Protein AF-A0A928AAD7-F1 (afdb_monomer_lite)

Sequence (181 aa):
MPYNTLSKFFSSLPVILISLYFIPFLGVILLLFRLFTRKNVNIKTCVFLIILGISVLIIKYGINLLSKNITNSVLLKVSNFFNNTPSIISFSKLCIIMGVILIIISIIIQKIFDKGVDSIKKYIQNEEDKSYKIKKENDLIMQEKREKAKNTRNIVCKHCGASNLVSEKVGKCKYCRQYLQ

Secondary structure (DSSP, 8-state):
----HHHHHHTSHHHHHHHHHH-HHHHHHHHHHHHHHSSS--HHHHHHHHHHHHHHHHHHHHHHHHHHH---HHHHHHHHHHHH-HHHHHHHHHHHHHHHHHHHHHHHHHHHHHHHHHHHHHHHHHHHHHHHHHHHHHHHHHHHHHHHHHH-EEEE-TTT--EEEESSSSEE-TTT-PEE-

pLDDT: mean 80.39, std 8.52, range [44.12, 95.0]

Radius of gyration: 40.35 Å; chains: 1; bounding box: 79×24×112 Å

Foldseek 3Di:
DPDPPVLVVLLDPVNLLVCCLPPVVSSLVSVVSNCVVDPDNPLVVLVVLLVVLVVLVCVLVVLVVVVVVDVDPVSVVVNVVSVVCVSSNVSSVSSNVSSVVSNVVSVVVVVVVVVVVVVVVVVVVVVVVVVVVVVVVVVVVVVVVVVQVVQWDFAQDPPPRDTDTDSDCWDADPPPRDIGD

Structure (mmCIF, N/CA/C/O backbone):
data_AF-A0A928AAD7-F1
#
_entry.id   AF-A0A928AAD7-F1
#
loop_
_atom_site.group_PDB
_atom_site.id
_atom_site.type_symbol
_atom_site.label_atom_id
_atom_site.label_alt_id
_atom_site.label_comp_id
_atom_site.label_asym_id
_atom_site.label_entity_id
_atom_site.label_seq_id
_atom_site.pdbx_PDB_ins_code
_atom_site.Cartn_x
_atom_site.Cartn_y
_atom_site.Cartn_z
_atom_site.occupancy
_atom_site.B_iso_or_equiv
_atom_site.auth_seq_id
_atom_site.auth_comp_id
_atom_site.auth_asym_id
_atom_site.auth_atom_id
_atom_site.pdbx_PDB_model_num
ATOM 1 N N . MET A 1 1 ? -11.336 -10.364 -2.352 1.00 47.47 1 MET A N 1
ATOM 2 C CA . MET A 1 1 ? -12.181 -10.544 -3.550 1.00 47.47 1 MET A CA 1
ATOM 3 C C . MET A 1 1 ? -11.720 -11.802 -4.264 1.00 47.47 1 MET A C 1
ATOM 5 O O . MET A 1 1 ? -10.505 -11.950 -4.398 1.00 47.47 1 MET A O 1
ATOM 9 N N . PRO A 1 2 ? -12.625 -12.719 -4.649 1.00 44.12 2 PRO A N 1
ATOM 10 C CA . PRO A 1 2 ? -12.251 -13.859 -5.476 1.00 44.12 2 PRO A CA 1
ATOM 11 C C . PRO A 1 2 ? -11.588 -13.319 -6.745 1.00 44.12 2 PRO A C 1
ATOM 13 O O . PRO A 1 2 ? -12.045 -12.354 -7.357 1.00 44.12 2 PRO A O 1
ATOM 16 N N . TYR A 1 3 ? -10.413 -13.854 -7.043 1.00 55.97 3 TYR A N 1
ATOM 17 C CA . TYR A 1 3 ? -9.515 -13.330 -8.059 1.00 55.97 3 TYR A CA 1
ATOM 18 C C . TYR A 1 3 ? -10.050 -13.747 -9.438 1.00 55.97 3 TYR A C 1
ATOM 20 O O . TYR A 1 3 ? -9.670 -14.794 -9.954 1.00 55.97 3 TYR A O 1
ATOM 28 N N . ASN A 1 4 ? -10.971 -12.971 -10.021 1.00 73.75 4 ASN A N 1
ATOM 29 C CA . ASN A 1 4 ? -11.442 -13.237 -11.382 1.00 73.75 4 ASN A CA 1
ATOM 30 C C . ASN A 1 4 ? -10.245 -13.219 -12.344 1.00 73.75 4 ASN A C 1
ATOM 32 O O . ASN A 1 4 ? -9.412 -12.311 -12.310 1.00 73.75 4 ASN A O 1
ATOM 36 N N . THR A 1 5 ? -10.159 -14.219 -13.219 1.00 76.25 5 THR A N 1
ATOM 37 C CA . THR A 1 5 ? -9.088 -14.375 -14.220 1.00 76.25 5 THR A CA 1
ATOM 38 C C . THR A 1 5 ? -8.870 -13.103 -15.043 1.00 76.25 5 THR A C 1
ATOM 40 O O . THR A 1 5 ? -7.729 -12.724 -15.304 1.00 76.25 5 THR A O 1
ATOM 43 N N . LEU A 1 6 ? -9.951 -12.382 -15.350 1.00 73.69 6 LEU A N 1
ATOM 44 C CA . LEU A 1 6 ? -9.917 -11.080 -16.017 1.00 73.69 6 LEU A CA 1
ATOM 45 C C . LEU A 1 6 ? -9.172 -10.006 -15.213 1.00 73.69 6 LEU A C 1
ATOM 47 O O . LEU A 1 6 ? -8.314 -9.323 -15.766 1.00 73.69 6 LEU A O 1
ATOM 51 N N . SER A 1 7 ? -9.420 -9.871 -13.905 1.00 72.19 7 SER A N 1
ATOM 52 C CA . SER A 1 7 ? -8.713 -8.859 -13.103 1.00 72.19 7 SER A CA 1
ATOM 53 C C . SER A 1 7 ? -7.224 -9.188 -12.975 1.00 72.19 7 SER A C 1
ATOM 55 O O . SER A 1 7 ? -6.385 -8.285 -12.974 1.00 72.19 7 SER A O 1
ATOM 57 N N . LYS A 1 8 ? -6.867 -10.480 -12.969 1.00 75.25 8 LYS A N 1
ATOM 58 C CA . LYS A 1 8 ? -5.473 -10.953 -13.030 1.00 75.25 8 LYS A CA 1
ATOM 59 C C . LYS A 1 8 ? -4.799 -10.603 -14.354 1.00 75.25 8 LYS A C 1
ATOM 61 O O . LYS A 1 8 ? -3.622 -10.252 -14.361 1.00 75.25 8 LYS A O 1
ATOM 66 N N . PHE A 1 9 ? -5.540 -10.689 -15.456 1.00 78.94 9 PHE A N 1
ATOM 67 C CA . PHE A 1 9 ? -5.039 -10.365 -16.786 1.00 78.94 9 PHE A CA 1
ATOM 68 C C . PHE A 1 9 ? -4.786 -8.860 -16.943 1.00 78.94 9 PHE A C 1
ATOM 70 O O . PHE A 1 9 ? -3.671 -8.461 -17.278 1.00 78.94 9 PHE A O 1
ATOM 77 N N . PHE A 1 10 ? -5.765 -8.018 -16.597 1.00 78.62 10 PHE A N 1
ATOM 78 C CA . PHE A 1 10 ? -5.628 -6.556 -16.661 1.00 78.62 10 PHE A CA 1
ATOM 79 C C . PHE A 1 10 ? -4.576 -6.006 -15.692 1.00 78.62 10 PHE A C 1
ATOM 81 O O . PHE A 1 10 ? -3.881 -5.046 -16.008 1.00 78.62 10 PHE A O 1
ATOM 88 N N . SER A 1 11 ? -4.403 -6.640 -14.529 1.00 74.12 11 SER A N 1
ATOM 89 C CA . SER A 1 11 ? -3.353 -6.272 -13.573 1.00 74.12 11 SER A CA 1
ATOM 90 C C . SER A 1 11 ? -1.983 -6.873 -13.903 1.00 74.12 11 SER A C 1
ATOM 92 O O . SER A 1 11 ? -1.023 -6.639 -13.163 1.00 74.12 11 SER A O 1
ATOM 94 N N . SER A 1 12 ? -1.843 -7.635 -14.992 1.00 82.12 12 SER A N 1
ATOM 95 C CA . SER A 1 12 ? -0.564 -8.217 -15.395 1.00 82.12 12 SER A CA 1
ATOM 96 C C . SER A 1 12 ? 0.397 -7.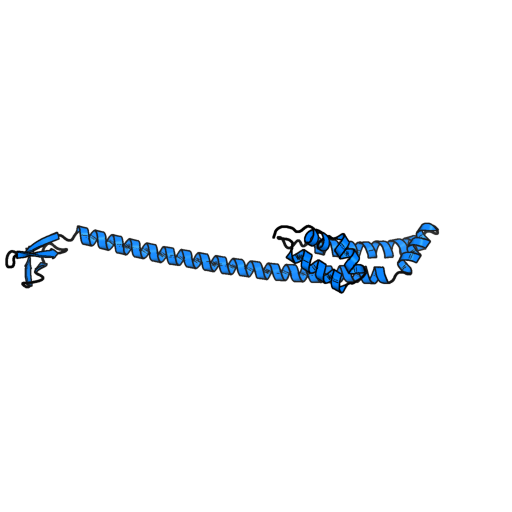146 -15.926 1.00 82.12 12 SER A C 1
ATOM 98 O O . SER A 1 12 ? 0.013 -6.149 -16.526 1.00 82.12 12 SER A O 1
ATOM 100 N N . LEU A 1 13 ? 1.692 -7.337 -15.660 1.00 78.81 13 LEU A N 1
ATOM 101 C CA . LEU A 1 13 ? 2.733 -6.370 -16.024 1.00 78.81 13 LEU A CA 1
ATOM 102 C C . LEU A 1 13 ? 2.878 -6.191 -17.548 1.00 78.81 13 LEU A C 1
ATOM 104 O O . LEU A 1 13 ? 2.982 -5.043 -17.974 1.00 78.81 13 LEU A O 1
ATOM 108 N N . PRO A 1 14 ? 2.842 -7.259 -18.374 1.00 81.88 14 PRO A N 1
ATOM 109 C CA . PRO A 1 14 ? 2.951 -7.094 -19.822 1.00 81.88 14 PRO A CA 1
ATOM 110 C C . PRO A 1 14 ? 1.781 -6.301 -20.410 1.00 81.88 14 PRO A C 1
ATOM 112 O O . PRO A 1 14 ? 2.012 -5.414 -21.224 1.00 81.88 14 PRO A O 1
ATOM 115 N N . VAL A 1 15 ? 0.547 -6.541 -19.952 1.00 82.62 15 VAL A N 1
ATOM 116 C CA . VAL A 1 15 ? -0.633 -5.798 -20.429 1.00 82.62 15 VAL A CA 1
ATOM 117 C C . VAL A 1 15 ? -0.524 -4.315 -20.078 1.00 82.62 15 VAL A C 1
ATOM 119 O O . VAL A 1 15 ? -0.785 -3.464 -20.923 1.00 82.62 15 VAL A O 1
ATOM 122 N N . ILE A 1 16 ? -0.061 -3.998 -18.865 1.00 82.44 16 ILE A N 1
ATOM 123 C CA . ILE A 1 16 ? 0.176 -2.612 -18.441 1.00 82.44 16 ILE A CA 1
ATOM 124 C C . ILE A 1 16 ? 1.242 -1.946 -19.314 1.00 82.44 16 ILE A C 1
ATOM 126 O O . ILE A 1 16 ? 1.036 -0.821 -19.750 1.00 82.44 16 ILE A O 1
ATOM 130 N N . LEU A 1 17 ? 2.361 -2.620 -19.591 1.00 82.12 17 LEU A N 1
ATOM 131 C CA . LEU A 1 17 ? 3.450 -2.066 -20.406 1.00 82.12 17 LEU A CA 1
ATOM 132 C C . LEU A 1 17 ? 3.016 -1.811 -21.852 1.00 82.12 17 LEU A C 1
ATOM 134 O O . LEU A 1 17 ? 3.279 -0.735 -22.384 1.00 82.12 17 LEU A O 1
ATOM 138 N N . ILE A 1 18 ? 2.315 -2.770 -22.461 1.00 84.19 18 ILE A N 1
ATOM 139 C CA . ILE A 1 18 ? 1.751 -2.632 -23.809 1.00 84.19 18 ILE A CA 1
ATOM 140 C C . ILE A 1 18 ? 0.756 -1.470 -23.828 1.00 84.19 18 ILE A C 1
ATOM 142 O O . ILE A 1 18 ? 0.856 -0.577 -24.667 1.00 84.19 18 ILE A O 1
ATOM 146 N N . SER A 1 19 ? -0.161 -1.427 -22.861 1.00 84.00 19 SER A N 1
ATOM 147 C CA . SER A 1 19 ? -1.127 -0.338 -22.756 1.00 84.00 19 SER A CA 1
ATOM 148 C C . SER A 1 19 ? -0.444 1.009 -22.555 1.00 84.00 19 SER A C 1
ATOM 150 O O . SER A 1 19 ? -0.875 1.976 -23.158 1.00 84.00 19 SER A O 1
ATOM 152 N N . LEU A 1 20 ? 0.607 1.097 -21.743 1.00 83.12 20 LEU A N 1
ATOM 153 C CA . LEU A 1 20 ? 1.318 2.346 -21.475 1.00 83.12 20 LEU A CA 1
ATOM 154 C C . LEU A 1 20 ? 2.087 2.849 -22.711 1.00 83.12 20 LEU A C 1
ATOM 156 O O . LEU A 1 20 ? 2.284 4.052 -22.853 1.00 83.12 20 LEU A O 1
ATOM 160 N N . TYR A 1 21 ? 2.488 1.942 -23.609 1.00 82.38 21 TYR A N 1
ATOM 161 C CA . TYR A 1 21 ? 3.123 2.280 -24.883 1.00 82.38 21 TYR A CA 1
ATOM 162 C C . TYR A 1 21 ? 2.119 2.813 -25.914 1.00 82.38 21 TYR A C 1
ATOM 164 O O . TYR A 1 21 ? 2.380 3.837 -26.540 1.00 82.38 21 TYR A O 1
ATOM 172 N N . PHE A 1 22 ? 0.967 2.151 -26.076 1.00 83.06 22 PHE A N 1
ATOM 173 C CA . PHE A 1 22 ? -0.033 2.528 -27.086 1.00 83.06 22 PHE A CA 1
ATOM 174 C C . PHE A 1 22 ? -1.020 3.605 -26.610 1.00 83.06 22 PHE A C 1
ATOM 176 O O . PHE A 1 22 ? -1.366 4.506 -27.369 1.00 83.06 22 PHE A O 1
ATOM 183 N N . ILE A 1 23 ? -1.495 3.512 -25.366 1.00 86.06 23 ILE A N 1
ATOM 184 C CA . ILE A 1 23 ? -2.523 4.381 -24.775 1.00 86.06 23 ILE A CA 1
ATOM 185 C C . ILE A 1 23 ? -2.081 4.754 -23.348 1.00 86.06 23 ILE A C 1
ATOM 187 O O . ILE A 1 23 ? -2.501 4.118 -22.372 1.00 86.06 23 ILE A O 1
ATOM 191 N N . PRO A 1 24 ? -1.240 5.792 -23.185 1.00 78.19 24 PRO A N 1
ATOM 192 C CA . PRO A 1 24 ? -0.596 6.099 -21.908 1.00 78.19 24 PRO A CA 1
ATOM 193 C C . PRO A 1 24 ? -1.606 6.312 -20.775 1.00 78.19 24 PRO A C 1
ATOM 195 O O . PRO A 1 24 ? -1.397 5.817 -19.671 1.00 78.19 24 PRO A O 1
ATOM 198 N N . PHE A 1 25 ? -2.744 6.956 -21.053 1.00 76.38 25 PHE A N 1
ATOM 199 C CA . PHE A 1 25 ? -3.810 7.163 -20.069 1.00 76.38 25 PHE A CA 1
ATOM 200 C C . PHE A 1 25 ? -4.386 5.845 -19.524 1.00 76.38 25 PHE A C 1
ATOM 202 O O . PHE A 1 25 ? -4.487 5.661 -18.311 1.00 76.38 25 PHE A O 1
ATOM 209 N N . LEU A 1 26 ? -4.688 4.890 -20.410 1.00 81.12 26 LEU A N 1
ATOM 210 C CA . LEU A 1 26 ? -5.182 3.567 -20.024 1.00 81.12 26 LEU A CA 1
ATOM 211 C C . LEU A 1 26 ? -4.120 2.792 -19.234 1.00 81.12 26 LEU A C 1
ATOM 213 O O . LEU A 1 26 ? -4.431 2.158 -18.225 1.00 81.12 26 LEU A O 1
ATOM 217 N N . GLY A 1 27 ? -2.853 2.909 -19.642 1.00 81.38 27 GLY A N 1
ATOM 218 C CA . GLY A 1 27 ? -1.729 2.302 -18.938 1.00 81.38 27 GLY A CA 1
ATOM 219 C C . GLY A 1 27 ? -1.615 2.798 -17.497 1.00 81.38 27 GLY A C 1
ATOM 220 O O . GLY A 1 27 ? -1.456 1.983 -16.589 1.00 81.38 27 GLY A O 1
ATOM 221 N N . VAL A 1 28 ? -1.766 4.108 -17.266 1.00 79.94 28 VAL A N 1
ATOM 222 C CA . VAL A 1 28 ? -1.761 4.712 -15.921 1.00 79.94 28 VAL A CA 1
ATOM 223 C C . VAL A 1 28 ? -2.930 4.208 -15.073 1.00 79.94 28 VAL A C 1
ATOM 225 O O . VAL A 1 28 ? -2.728 3.851 -13.910 1.00 79.94 28 VAL A O 1
ATOM 228 N N . ILE A 1 29 ? -4.130 4.109 -15.650 1.00 82.00 29 ILE A N 1
ATOM 229 C CA . ILE A 1 29 ? -5.311 3.581 -14.952 1.00 82.00 29 ILE A CA 1
ATOM 230 C C . ILE A 1 29 ? -5.088 2.128 -14.520 1.00 82.00 29 ILE A C 1
ATOM 232 O O . ILE A 1 29 ? -5.341 1.785 -13.366 1.00 82.00 29 ILE A O 1
ATOM 236 N N . LEU A 1 30 ? -4.561 1.276 -15.404 1.00 83.19 30 LEU A N 1
ATOM 237 C CA . LEU A 1 30 ? -4.261 -0.124 -15.079 1.00 83.19 30 LEU A CA 1
ATOM 238 C C . LEU A 1 30 ? -3.162 -0.253 -14.012 1.00 83.19 30 LEU A C 1
ATOM 240 O O . LEU A 1 30 ? -3.178 -1.175 -13.193 1.00 83.19 30 LEU A O 1
ATOM 244 N N . LEU A 1 31 ? -2.226 0.694 -13.985 1.00 80.56 31 LEU A N 1
ATOM 245 C CA . LEU A 1 31 ? -1.171 0.788 -12.980 1.00 80.56 31 LEU A CA 1
ATOM 246 C C . LEU A 1 31 ? -1.734 1.096 -11.588 1.00 80.56 31 LEU A C 1
ATOM 248 O O . LEU A 1 31 ? -1.398 0.411 -10.618 1.00 80.56 31 LEU A O 1
ATOM 252 N N . LEU A 1 32 ? -2.630 2.083 -11.501 1.00 78.19 32 LEU A N 1
ATOM 253 C CA . LEU A 1 32 ? -3.362 2.408 -10.275 1.00 78.19 32 LEU A CA 1
ATOM 254 C C . LEU A 1 32 ? -4.242 1.235 -9.844 1.00 78.19 32 LEU A C 1
ATOM 256 O O . LEU A 1 32 ? -4.200 0.822 -8.686 1.00 78.19 32 LEU A O 1
ATOM 260 N N . PHE A 1 33 ? -4.966 0.627 -10.784 1.00 80.56 33 PHE A N 1
ATOM 261 C CA . PHE A 1 33 ? -5.778 -0.558 -10.525 1.00 80.56 33 PHE A CA 1
ATOM 262 C C . PHE A 1 33 ? -4.940 -1.694 -9.920 1.00 80.56 33 PHE A C 1
ATOM 264 O O . PHE A 1 33 ? -5.324 -2.286 -8.910 1.00 80.56 33 PHE A O 1
ATOM 271 N N . ARG A 1 34 ? -3.744 -1.963 -10.459 1.00 79.44 34 ARG A N 1
ATOM 272 C CA . ARG A 1 34 ? -2.817 -2.964 -9.909 1.00 79.44 34 ARG A CA 1
ATOM 273 C C . ARG A 1 34 ? -2.345 -2.631 -8.491 1.00 79.44 34 ARG A C 1
ATOM 275 O O . ARG A 1 34 ? -2.178 -3.558 -7.697 1.00 79.44 34 ARG A O 1
ATOM 282 N N . LEU A 1 35 ? -2.121 -1.355 -8.176 1.00 73.75 35 LEU A N 1
ATOM 283 C CA . LEU A 1 35 ? -1.743 -0.907 -6.831 1.00 73.75 35 LEU A CA 1
ATOM 284 C C . LEU A 1 35 ? -2.866 -1.141 -5.815 1.00 73.75 35 LEU A C 1
ATOM 286 O O . LEU A 1 35 ? -2.589 -1.659 -4.739 1.00 73.75 35 LEU A O 1
ATOM 290 N N . PHE A 1 36 ? -4.118 -0.846 -6.174 1.00 72.88 36 PHE A N 1
ATOM 291 C CA . PHE A 1 36 ? -5.275 -1.042 -5.289 1.00 72.88 36 PHE A CA 1
ATOM 292 C C . PHE A 1 36 ? -5.705 -2.507 -5.145 1.00 72.88 36 PHE A C 1
ATOM 294 O O . PHE A 1 36 ? -6.174 -2.917 -4.087 1.00 72.88 36 PHE A O 1
ATOM 301 N N . THR A 1 37 ? -5.547 -3.320 -6.193 1.00 72.25 37 THR A N 1
ATOM 302 C CA . THR A 1 37 ? -6.019 -4.719 -6.180 1.00 72.25 37 THR A CA 1
ATOM 303 C C . THR A 1 37 ? -5.116 -5.632 -5.342 1.00 72.25 37 THR A C 1
ATOM 305 O O . THR A 1 37 ? -5.544 -6.685 -4.860 1.00 72.25 37 THR A O 1
ATOM 308 N N . ARG A 1 38 ? -3.838 -5.275 -5.164 1.00 67.62 38 ARG A N 1
ATOM 309 C CA . ARG A 1 38 ? -2.905 -6.063 -4.351 1.00 67.62 38 ARG A CA 1
ATOM 310 C C . ARG A 1 38 ? -3.031 -5.670 -2.882 1.00 67.62 38 ARG A C 1
ATOM 312 O O . ARG A 1 38 ? -2.852 -4.518 -2.525 1.00 67.62 38 ARG A O 1
ATOM 319 N N . LYS A 1 39 ? -3.257 -6.675 -2.027 1.00 57.22 39 LYS A N 1
ATOM 320 C CA . LYS A 1 39 ? -3.460 -6.523 -0.573 1.00 57.22 39 LYS A CA 1
ATOM 321 C C . LYS A 1 39 ? -2.320 -5.775 0.142 1.00 57.22 39 LYS A C 1
ATOM 323 O O . LYS A 1 39 ? -2.564 -5.151 1.163 1.00 57.22 39 LYS A O 1
ATOM 328 N N . ASN A 1 40 ? -1.111 -5.808 -0.424 1.00 59.62 40 ASN A N 1
ATOM 329 C CA . ASN A 1 40 ? 0.034 -5.037 0.047 1.00 59.62 40 ASN A CA 1
ATOM 330 C C . ASN A 1 40 ? 0.449 -4.042 -1.040 1.00 59.62 40 ASN A C 1
ATOM 332 O O . ASN A 1 40 ? 0.647 -4.442 -2.195 1.00 59.62 40 ASN A O 1
ATOM 336 N N . VAL A 1 41 ? 0.634 -2.777 -0.650 1.00 60.31 41 VAL A N 1
ATOM 337 C CA . VAL A 1 41 ? 1.213 -1.722 -1.493 1.00 60.31 41 VAL A CA 1
ATOM 338 C C . VAL A 1 41 ? 2.648 -2.124 -1.837 1.00 60.31 41 VAL A C 1
ATOM 340 O O . VAL A 1 41 ? 3.600 -1.879 -1.098 1.00 60.31 41 VAL A O 1
ATOM 343 N N . ASN A 1 42 ? 2.807 -2.835 -2.949 1.00 64.50 42 ASN A N 1
ATOM 344 C CA . ASN A 1 42 ? 4.091 -3.386 -3.349 1.00 64.50 42 ASN A CA 1
ATOM 345 C C . ASN A 1 42 ? 4.885 -2.323 -4.111 1.00 64.50 42 ASN A C 1
ATOM 347 O O . ASN A 1 42 ? 4.837 -2.276 -5.337 1.00 64.50 42 ASN A O 1
ATOM 351 N N . ILE A 1 43 ? 5.699 -1.550 -3.384 1.00 70.75 43 ILE A N 1
ATOM 352 C CA . ILE A 1 43 ? 6.689 -0.590 -3.923 1.00 70.75 43 ILE A CA 1
ATOM 353 C C . ILE A 1 43 ? 7.531 -1.212 -5.058 1.00 70.75 43 ILE A C 1
ATOM 355 O O . ILE A 1 43 ? 7.926 -0.533 -6.004 1.00 70.75 43 ILE A O 1
ATOM 359 N N . LYS A 1 44 ? 7.722 -2.539 -5.020 1.00 74.25 44 LYS A N 1
ATOM 360 C CA . LYS A 1 44 ? 8.407 -3.343 -6.042 1.00 74.25 44 LYS A CA 1
ATOM 361 C C . LYS A 1 44 ? 7.933 -3.070 -7.475 1.00 74.25 44 LYS A C 1
ATOM 363 O O . LYS A 1 44 ? 8.762 -3.064 -8.376 1.00 74.25 44 LYS A O 1
ATOM 368 N N . THR A 1 45 ? 6.636 -2.854 -7.720 1.00 73.88 45 THR A N 1
ATOM 369 C CA . THR A 1 45 ? 6.147 -2.587 -9.089 1.00 73.88 45 THR A CA 1
ATOM 370 C C . THR A 1 45 ? 6.558 -1.210 -9.588 1.00 73.88 45 THR A C 1
ATOM 372 O O . THR A 1 45 ? 6.905 -1.076 -10.757 1.00 73.88 45 THR A O 1
ATOM 375 N N . CYS A 1 46 ? 6.576 -0.211 -8.706 1.00 77.81 46 CYS A N 1
ATOM 376 C CA . CYS A 1 46 ? 7.026 1.137 -9.040 1.00 77.81 46 CYS A CA 1
ATOM 377 C C . CYS A 1 46 ? 8.539 1.155 -9.297 1.00 77.81 46 CYS A C 1
ATOM 379 O O . CYS A 1 46 ? 8.990 1.706 -10.296 1.00 77.81 46 CYS A O 1
ATOM 381 N N . VAL A 1 47 ? 9.313 0.461 -8.457 1.00 80.75 47 VAL A N 1
ATOM 382 C CA . VAL A 1 47 ? 10.763 0.291 -8.645 1.00 80.75 47 VAL A CA 1
ATOM 383 C C . VAL A 1 47 ? 11.069 -0.427 -9.961 1.00 80.75 47 VAL A C 1
ATOM 385 O O . VAL A 1 47 ? 11.940 0.005 -10.707 1.00 80.75 47 VAL A O 1
ATOM 388 N N . PHE A 1 48 ? 10.314 -1.475 -10.298 1.00 82.06 48 PHE A N 1
ATOM 389 C CA . PHE A 1 48 ? 10.481 -2.194 -11.561 1.00 82.06 48 PHE A CA 1
ATOM 390 C C . PHE A 1 48 ? 10.223 -1.307 -12.790 1.00 82.06 48 PHE A C 1
ATOM 392 O O . PHE A 1 48 ? 10.962 -1.397 -13.765 1.00 82.06 48 PHE A O 1
ATOM 399 N N . LEU A 1 49 ? 9.228 -0.414 -12.741 1.00 81.81 49 LEU A N 1
ATOM 400 C CA . LEU A 1 49 ? 8.961 0.549 -13.820 1.00 81.81 49 LEU A CA 1
ATOM 401 C C . LEU A 1 49 ? 10.105 1.549 -14.009 1.00 81.81 49 LEU A C 1
ATOM 403 O O . LEU A 1 49 ? 10.473 1.846 -15.144 1.00 81.81 49 LEU A O 1
ATOM 407 N N . ILE A 1 50 ? 10.692 2.025 -12.909 1.00 82.94 50 ILE A N 1
ATOM 408 C CA . ILE A 1 50 ? 11.855 2.920 -12.948 1.00 82.94 50 ILE A CA 1
ATOM 409 C C . ILE A 1 50 ? 13.060 2.191 -13.543 1.00 82.94 50 ILE A C 1
ATOM 411 O O . ILE A 1 50 ? 13.691 2.711 -14.461 1.00 82.94 50 ILE A O 1
ATOM 415 N N . ILE A 1 51 ? 13.346 0.970 -13.080 1.00 85.81 51 ILE A N 1
ATOM 416 C CA . ILE A 1 51 ? 14.443 0.145 -13.605 1.00 85.81 51 ILE A CA 1
ATOM 417 C C . ILE A 1 51 ? 14.248 -0.119 -15.100 1.00 85.81 51 ILE A C 1
ATOM 419 O O . ILE A 1 51 ? 15.193 0.041 -15.868 1.00 85.81 51 ILE A O 1
ATOM 423 N N . LEU A 1 52 ? 13.031 -0.458 -15.534 1.00 86.50 52 LEU A N 1
ATOM 424 C CA . LEU A 1 52 ? 12.725 -0.642 -16.952 1.00 86.50 52 LEU A CA 1
ATOM 425 C C . LEU A 1 52 ? 12.964 0.639 -17.753 1.00 86.50 52 LEU A C 1
ATOM 427 O O . LEU A 1 52 ? 13.677 0.600 -18.754 1.00 86.50 52 LEU A O 1
ATOM 431 N N . GLY A 1 53 ? 12.434 1.777 -17.302 1.00 82.31 53 GLY A N 1
ATOM 432 C CA . GLY A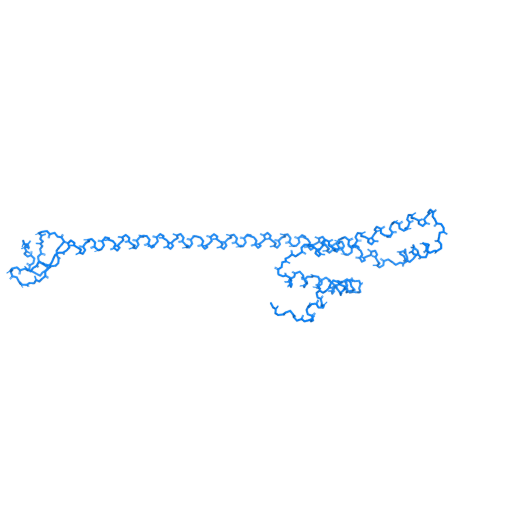 1 53 ? 12.636 3.062 -17.973 1.00 82.31 53 GLY A CA 1
ATOM 433 C C . GLY A 1 53 ? 14.118 3.422 -18.107 1.00 82.31 53 GLY A C 1
ATOM 434 O O . GLY A 1 53 ? 14.570 3.760 -19.203 1.00 82.31 53 GLY A O 1
ATOM 435 N N . ILE A 1 54 ? 14.889 3.268 -17.028 1.00 85.81 54 ILE A N 1
ATOM 436 C CA . ILE A 1 54 ? 16.338 3.509 -17.011 1.00 85.81 54 ILE A CA 1
ATOM 437 C C . ILE A 1 54 ? 17.068 2.531 -17.939 1.00 85.81 54 ILE A C 1
ATOM 439 O O . ILE A 1 54 ? 17.911 2.960 -18.723 1.00 85.81 54 ILE A O 1
ATOM 443 N N . SER A 1 55 ? 16.726 1.239 -17.910 1.00 84.56 55 SER A N 1
ATOM 444 C CA . SER A 1 55 ? 17.375 0.222 -18.748 1.00 84.56 55 SER A CA 1
ATOM 445 C C . SER A 1 55 ? 17.235 0.528 -20.240 1.00 84.56 55 SER A C 1
ATOM 447 O O . SER A 1 55 ? 18.209 0.428 -20.980 1.00 84.56 55 SER A O 1
ATOM 449 N N . VAL A 1 56 ? 16.067 1.014 -20.675 1.00 84.88 56 VAL A N 1
ATOM 450 C CA . VAL A 1 56 ? 15.825 1.414 -22.069 1.00 84.88 56 VAL A CA 1
ATOM 451 C C . VAL A 1 56 ? 16.712 2.598 -22.475 1.00 84.88 56 VAL A C 1
ATOM 453 O O . VAL A 1 56 ? 17.244 2.614 -23.586 1.00 84.88 56 VAL A O 1
ATOM 456 N N . LEU A 1 57 ? 16.928 3.571 -21.581 1.00 83.75 57 LEU A N 1
ATOM 457 C CA . LEU A 1 57 ? 17.837 4.694 -21.849 1.00 83.75 57 LEU A CA 1
ATOM 458 C C . LEU A 1 57 ? 19.290 4.236 -21.912 1.00 83.75 57 LEU A C 1
ATOM 460 O O . LEU A 1 57 ? 19.995 4.616 -22.844 1.00 83.75 57 LEU A O 1
ATOM 464 N N . ILE A 1 58 ? 19.724 3.406 -20.961 1.00 84.06 58 ILE A N 1
ATOM 465 C CA . ILE A 1 58 ? 21.087 2.860 -20.935 1.00 84.06 58 ILE A CA 1
ATOM 466 C C . ILE A 1 58 ? 21.369 2.090 -22.225 1.00 84.06 58 ILE A C 1
ATOM 468 O O . ILE A 1 58 ? 22.408 2.309 -22.837 1.00 84.06 58 ILE A O 1
ATOM 472 N N . ILE A 1 59 ? 20.433 1.254 -22.680 1.00 83.31 59 ILE A N 1
ATOM 473 C CA . ILE A 1 59 ? 20.564 0.511 -23.939 1.00 83.31 59 ILE A CA 1
ATOM 474 C C . ILE A 1 59 ? 20.713 1.479 -25.117 1.00 83.31 59 ILE A C 1
ATOM 476 O O . ILE A 1 59 ? 21.633 1.326 -25.915 1.00 83.31 59 ILE A O 1
ATOM 480 N N . LYS A 1 60 ? 19.879 2.523 -25.207 1.00 79.62 60 LYS A N 1
ATOM 481 C CA . LYS A 1 60 ? 19.971 3.509 -26.294 1.00 79.62 60 LYS A CA 1
ATOM 482 C C . LYS A 1 60 ? 21.314 4.244 -26.308 1.00 79.62 60 LYS A C 1
ATOM 484 O O . LYS A 1 60 ? 21.971 4.306 -27.346 1.00 79.62 60 LYS A O 1
ATOM 489 N N . TYR A 1 61 ? 21.708 4.835 -25.181 1.00 79.62 61 TYR A N 1
ATOM 490 C CA . TYR A 1 61 ? 22.950 5.606 -25.094 1.00 79.62 61 TYR A CA 1
ATOM 491 C C . TYR A 1 61 ? 24.184 4.711 -25.229 1.00 79.62 61 TYR A C 1
ATOM 493 O O . TYR A 1 61 ? 25.132 5.093 -25.910 1.00 79.62 61 TYR A O 1
ATOM 501 N N . GLY A 1 62 ? 24.141 3.509 -24.652 1.00 80.38 62 GLY A N 1
ATOM 502 C CA . GLY A 1 62 ? 25.190 2.502 -24.767 1.00 80.38 62 GLY A CA 1
ATOM 503 C C . GLY A 1 62 ? 25.394 2.051 -26.209 1.00 80.38 62 GLY A C 1
ATOM 504 O O . GLY A 1 62 ? 26.518 2.095 -26.694 1.00 80.38 62 GLY A O 1
ATOM 505 N N . ILE A 1 63 ? 24.320 1.713 -26.932 1.00 77.56 63 ILE A N 1
ATOM 506 C CA . ILE A 1 63 ? 24.396 1.321 -28.350 1.00 77.56 63 ILE A CA 1
ATOM 507 C C . ILE A 1 63 ? 24.902 2.479 -29.216 1.00 77.56 63 ILE A C 1
ATOM 509 O O . ILE A 1 63 ? 25.736 2.251 -30.084 1.00 77.56 63 ILE A O 1
ATOM 513 N N . ASN A 1 64 ? 24.460 3.714 -28.960 1.00 75.12 64 ASN A N 1
ATOM 514 C CA . ASN A 1 64 ? 24.911 4.890 -29.712 1.00 75.12 64 ASN A CA 1
ATOM 515 C C . ASN A 1 64 ? 26.392 5.234 -29.457 1.00 75.12 64 ASN A C 1
ATOM 517 O O . ASN A 1 64 ? 27.061 5.794 -30.323 1.00 75.12 64 ASN A O 1
ATOM 521 N N . LEU A 1 65 ? 26.916 4.922 -28.267 1.00 77.25 65 LEU A N 1
ATOM 522 C CA . LEU A 1 65 ? 28.341 5.055 -27.960 1.00 77.25 65 LEU A CA 1
ATOM 523 C C . LEU A 1 65 ? 29.153 3.954 -28.655 1.00 77.25 65 LEU A C 1
ATOM 525 O O . LEU A 1 65 ? 30.190 4.228 -29.253 1.00 77.25 65 LEU A O 1
ATOM 529 N N . LEU A 1 66 ? 28.651 2.720 -28.623 1.00 73.62 66 LEU A N 1
ATOM 530 C CA . LEU A 1 66 ? 29.306 1.556 -29.214 1.00 73.62 66 LEU A CA 1
ATOM 531 C C . LEU A 1 66 ? 29.332 1.623 -30.754 1.00 73.62 66 LEU A C 1
ATOM 533 O O . LEU A 1 66 ? 30.335 1.269 -31.369 1.00 73.62 66 LEU A O 1
ATOM 537 N N . SER A 1 67 ? 28.270 2.144 -31.380 1.00 69.00 67 SER A N 1
ATOM 5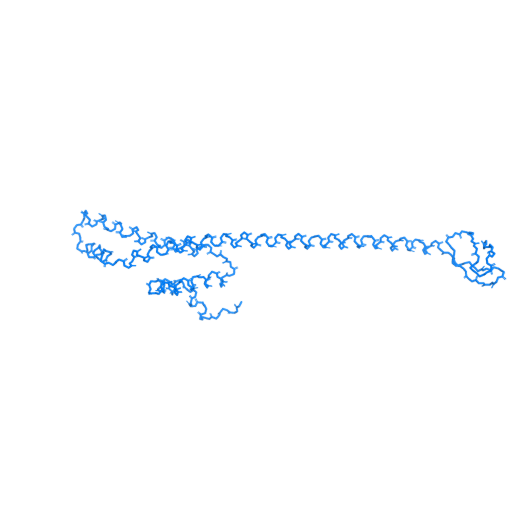38 C CA . SER A 1 67 ? 28.166 2.301 -32.839 1.00 69.00 67 SER A CA 1
ATOM 539 C C . SER A 1 67 ? 29.097 3.365 -33.411 1.00 69.00 67 SER A C 1
ATOM 541 O O . SER A 1 67 ? 29.386 3.331 -34.602 1.00 69.00 67 SER A O 1
ATOM 543 N N . LYS A 1 68 ? 29.580 4.308 -32.591 1.00 68.81 68 LYS A N 1
ATOM 544 C CA . LYS A 1 68 ? 30.593 5.289 -33.016 1.00 68.81 68 LYS A CA 1
ATOM 545 C C . LYS A 1 68 ? 31.984 4.674 -33.154 1.00 68.81 68 LYS A C 1
ATOM 547 O O . LYS A 1 68 ? 32.761 5.139 -33.978 1.00 68.81 68 LYS A O 1
ATOM 552 N N . ASN A 1 69 ? 32.276 3.636 -32.372 1.00 68.81 69 ASN A N 1
ATOM 553 C CA . ASN A 1 69 ? 33.599 3.014 -32.324 1.00 68.81 69 ASN A CA 1
ATOM 554 C C . ASN A 1 69 ? 33.705 1.757 -33.199 1.00 68.81 69 ASN A C 1
ATOM 556 O O . ASN A 1 69 ? 34.812 1.316 -33.493 1.00 68.81 69 ASN A O 1
ATOM 560 N N . ILE A 1 70 ? 32.577 1.152 -33.590 1.00 63.72 70 ILE A N 1
ATOM 561 C CA . ILE A 1 70 ? 32.541 -0.149 -34.265 1.00 63.72 70 ILE A CA 1
ATOM 562 C C . ILE A 1 70 ? 31.615 -0.078 -35.486 1.00 63.72 70 ILE A C 1
ATOM 564 O O . ILE A 1 70 ? 30.406 0.108 -35.356 1.00 63.72 70 ILE A O 1
ATOM 568 N N . THR A 1 71 ? 32.163 -0.320 -36.678 1.00 63.81 71 THR A N 1
ATOM 569 C CA . THR A 1 71 ? 31.451 -0.365 -37.971 1.00 63.81 71 THR A CA 1
ATOM 570 C C . THR A 1 71 ? 30.756 -1.710 -38.218 1.00 63.81 71 THR A C 1
ATOM 572 O O . THR A 1 71 ? 30.781 -2.261 -39.316 1.00 63.81 71 THR A O 1
ATOM 575 N N . ASN A 1 72 ? 30.123 -2.285 -37.195 1.00 73.50 72 ASN A N 1
ATOM 576 C CA . ASN A 1 72 ? 29.387 -3.536 -37.357 1.00 73.50 72 ASN A CA 1
ATOM 577 C C . ASN A 1 72 ? 27.977 -3.241 -37.902 1.00 73.50 72 ASN A C 1
ATOM 579 O O . ASN A 1 72 ? 27.202 -2.509 -37.283 1.00 73.50 72 ASN A O 1
ATOM 583 N N . SER A 1 73 ? 27.635 -3.819 -39.057 1.00 71.50 73 SER A N 1
ATOM 584 C CA . SER A 1 73 ? 26.392 -3.541 -39.795 1.00 71.50 73 SER A CA 1
ATOM 585 C C . SER A 1 73 ? 25.123 -3.858 -38.996 1.00 71.50 73 SER A C 1
ATOM 587 O O . SER A 1 73 ? 24.103 -3.185 -39.152 1.00 71.50 73 SER A O 1
ATOM 589 N N . VAL A 1 74 ? 25.185 -4.843 -38.095 1.00 73.19 74 VAL A N 1
ATOM 590 C CA . VAL A 1 74 ? 24.084 -5.187 -37.182 1.00 73.19 74 VAL A CA 1
ATOM 591 C C . VAL A 1 74 ? 23.902 -4.101 -36.124 1.00 73.19 74 VAL A C 1
ATOM 593 O O . VAL A 1 74 ? 22.787 -3.642 -35.889 1.00 73.19 74 VAL A O 1
ATOM 596 N N . LEU A 1 75 ? 25.001 -3.637 -35.531 1.00 71.31 75 LEU A N 1
ATOM 597 C CA . LEU A 1 75 ? 24.989 -2.609 -34.492 1.00 71.31 75 LEU A CA 1
ATOM 598 C C . LEU A 1 75 ? 24.465 -1.270 -35.030 1.00 71.31 75 LEU A C 1
ATOM 600 O O . LEU A 1 75 ? 23.702 -0.587 -34.353 1.00 71.31 75 LEU A O 1
ATOM 604 N N . LEU A 1 76 ? 24.821 -0.950 -36.276 1.00 71.69 76 LEU A N 1
ATOM 605 C CA . LEU A 1 76 ? 24.399 0.253 -36.994 1.00 71.69 76 LEU A CA 1
ATOM 606 C C . LEU A 1 76 ? 22.901 0.231 -37.349 1.00 71.69 76 LEU A C 1
ATOM 608 O O . LEU A 1 76 ? 22.210 1.244 -37.243 1.00 71.69 76 LEU A O 1
ATOM 612 N N . LYS A 1 77 ? 22.357 -0.939 -37.712 1.00 76.56 77 LYS A N 1
ATOM 613 C CA . LYS A 1 77 ? 20.905 -1.116 -37.900 1.00 76.56 77 LYS A CA 1
ATOM 614 C C . LYS A 1 77 ? 20.143 -0.928 -36.591 1.00 76.56 77 LYS A C 1
ATOM 616 O O . LYS A 1 77 ? 19.113 -0.256 -36.576 1.00 76.56 77 LYS A O 1
ATOM 621 N N . VAL A 1 78 ? 20.660 -1.477 -35.492 1.00 74.56 78 VAL A N 1
ATOM 622 C CA . VAL A 1 78 ? 20.044 -1.338 -34.166 1.00 74.56 78 VAL A CA 1
ATOM 623 C C . VAL A 1 78 ? 20.130 0.110 -33.668 1.00 74.56 78 VAL A C 1
ATOM 625 O O . VAL A 1 78 ? 19.128 0.643 -33.193 1.00 74.56 78 VAL A O 1
ATOM 628 N N . SER A 1 79 ? 21.268 0.794 -33.829 1.00 73.50 79 SER A N 1
ATOM 629 C CA . SER A 1 79 ? 21.399 2.211 -33.460 1.00 73.50 79 SER A CA 1
ATOM 630 C C . SER A 1 79 ? 20.448 3.096 -34.265 1.00 73.50 79 SER A C 1
ATOM 632 O O . SER A 1 79 ? 19.792 3.967 -33.696 1.00 73.50 79 SER A O 1
ATOM 634 N N . ASN A 1 80 ? 20.313 2.844 -35.570 1.00 75.56 80 ASN A N 1
ATOM 635 C CA . ASN A 1 80 ? 19.393 3.589 -36.429 1.00 75.56 80 ASN A CA 1
ATOM 636 C C . ASN A 1 80 ? 17.932 3.341 -36.055 1.00 75.56 80 ASN A C 1
ATOM 638 O O . ASN A 1 80 ? 17.151 4.287 -36.043 1.00 75.56 80 ASN A O 1
ATOM 642 N N . PHE A 1 81 ? 17.565 2.114 -35.675 1.00 77.12 81 PHE A N 1
ATOM 643 C CA . PHE A 1 81 ? 16.229 1.817 -35.159 1.00 77.12 81 PHE A CA 1
ATOM 644 C C . PHE A 1 81 ? 15.916 2.658 -33.913 1.00 77.12 81 PHE A C 1
ATOM 646 O O . PHE A 1 81 ? 14.939 3.401 -33.909 1.00 77.12 81 PHE A O 1
ATOM 653 N N . PHE A 1 82 ? 16.787 2.637 -32.899 1.00 73.50 82 PHE A N 1
ATOM 654 C CA . PHE A 1 82 ? 16.583 3.413 -31.668 1.00 73.50 82 PHE A CA 1
ATOM 655 C C . PHE A 1 82 ? 16.636 4.934 -31.870 1.00 73.50 82 PHE A C 1
ATOM 657 O O . PHE A 1 82 ? 15.995 5.675 -31.116 1.00 73.50 82 PHE A O 1
ATOM 664 N N . ASN A 1 83 ? 17.404 5.416 -32.849 1.00 73.00 83 ASN A N 1
ATOM 665 C CA . ASN A 1 83 ? 17.474 6.838 -33.187 1.00 73.00 83 ASN A CA 1
ATOM 666 C C . ASN A 1 83 ? 16.236 7.306 -33.964 1.00 73.00 83 ASN A C 1
ATOM 668 O O . ASN A 1 83 ? 15.752 8.407 -33.707 1.00 73.00 83 ASN A O 1
ATOM 672 N N . ASN A 1 84 ? 15.681 6.458 -34.832 1.00 75.12 84 ASN A N 1
ATOM 673 C CA . ASN A 1 84 ? 14.508 6.777 -35.649 1.00 75.12 84 ASN A CA 1
ATOM 674 C C . ASN A 1 84 ? 13.173 6.579 -34.916 1.00 75.12 84 ASN A C 1
ATOM 676 O O . ASN A 1 84 ? 12.137 7.006 -35.420 1.00 75.12 84 ASN A O 1
ATOM 680 N N . THR A 1 85 ? 13.168 5.967 -33.728 1.00 76.12 85 THR A N 1
ATOM 681 C CA . THR A 1 85 ? 11.959 5.774 -32.910 1.00 76.12 85 THR A CA 1
ATOM 682 C C . THR A 1 85 ? 11.928 6.722 -31.700 1.00 76.12 85 THR A C 1
ATOM 684 O O . THR A 1 85 ? 12.281 6.318 -30.583 1.00 76.12 85 THR A O 1
ATOM 687 N N . PRO A 1 86 ? 11.470 7.981 -31.854 1.00 76.06 86 PRO A N 1
ATOM 688 C CA . PRO A 1 86 ? 11.337 8.912 -30.729 1.00 76.06 86 PRO A CA 1
ATOM 689 C C . PRO A 1 86 ? 10.322 8.432 -29.675 1.00 76.06 86 PRO A C 1
ATOM 691 O O . PRO A 1 86 ? 10.444 8.782 -28.499 1.00 76.06 86 PRO A O 1
ATOM 694 N N . SER A 1 87 ? 9.372 7.575 -30.069 1.00 78.62 87 SER A N 1
ATOM 695 C CA . SER A 1 87 ? 8.343 6.985 -29.202 1.00 78.62 87 SER A CA 1
ATOM 696 C C . SER A 1 87 ? 8.905 6.132 -28.058 1.00 78.62 87 SER A C 1
ATOM 698 O O . SER A 1 87 ? 8.325 6.083 -26.977 1.00 78.62 87 SER A O 1
ATOM 700 N N . ILE A 1 88 ? 10.062 5.490 -28.244 1.00 78.12 88 ILE A N 1
ATOM 701 C CA . ILE A 1 88 ? 10.698 4.674 -27.194 1.00 78.12 88 ILE A CA 1
ATOM 702 C C . ILE A 1 88 ? 11.268 5.567 -26.082 1.00 78.12 88 ILE A C 1
ATOM 704 O O . ILE A 1 88 ? 11.220 5.225 -24.899 1.00 78.12 88 ILE A O 1
ATOM 708 N N . ILE A 1 89 ? 11.776 6.746 -26.450 1.00 81.25 89 ILE A N 1
ATOM 709 C CA . ILE A 1 89 ? 12.346 7.714 -25.505 1.00 81.25 89 ILE A CA 1
ATOM 710 C C . ILE A 1 89 ? 11.232 8.356 -24.684 1.00 81.25 89 ILE A C 1
ATOM 712 O O . ILE A 1 89 ? 11.366 8.485 -23.467 1.00 81.25 89 ILE A O 1
ATOM 716 N N . SER A 1 90 ? 10.140 8.766 -25.337 1.00 83.75 90 SER A N 1
ATOM 717 C CA . SER A 1 90 ? 8.982 9.324 -24.636 1.00 83.75 90 SER A CA 1
ATOM 718 C C . SER A 1 90 ? 8.367 8.290 -23.695 1.00 83.75 90 SER A C 1
ATOM 720 O O . SER A 1 90 ? 8.107 8.616 -22.539 1.00 83.75 90 SER A O 1
ATOM 722 N N . PHE A 1 91 ? 8.248 7.032 -24.127 1.00 81.12 91 PHE A N 1
ATOM 723 C CA . PHE A 1 91 ? 7.801 5.927 -23.279 1.00 81.12 91 PHE A CA 1
ATOM 724 C C . PHE A 1 91 ? 8.696 5.720 -22.050 1.00 81.12 91 PHE A C 1
ATOM 726 O O . PHE A 1 91 ? 8.199 5.642 -20.929 1.00 81.12 91 PHE A O 1
ATOM 733 N N . SER A 1 92 ? 10.019 5.678 -22.227 1.00 84.06 92 SER A N 1
ATOM 734 C CA . SER A 1 92 ? 10.950 5.533 -21.102 1.00 84.06 92 SER A CA 1
ATOM 735 C C . SER A 1 92 ? 10.825 6.685 -20.093 1.00 84.06 92 SER A C 1
ATOM 737 O O . SER A 1 92 ? 10.724 6.441 -18.888 1.00 84.06 92 SER A O 1
ATOM 739 N N . LYS A 1 93 ? 10.757 7.935 -20.572 1.00 85.25 93 LYS A N 1
ATOM 740 C CA . LYS A 1 93 ? 10.550 9.110 -19.711 1.00 85.25 93 LYS A CA 1
ATOM 741 C C . LYS A 1 93 ? 9.233 9.012 -18.939 1.00 85.25 93 LYS A C 1
ATOM 743 O O . LYS A 1 93 ? 9.222 9.260 -17.736 1.00 85.25 93 LYS A O 1
ATOM 748 N N . LEU A 1 94 ? 8.150 8.601 -19.602 1.00 84.06 94 LEU A N 1
ATOM 749 C CA . LEU A 1 94 ? 6.849 8.381 -18.966 1.00 84.06 94 LEU A CA 1
ATOM 750 C C . LEU A 1 94 ? 6.921 7.298 -17.882 1.00 84.06 94 LEU A C 1
ATOM 752 O O . LEU A 1 94 ? 6.428 7.524 -16.780 1.00 84.06 94 LEU A O 1
ATOM 756 N N . CYS A 1 95 ? 7.582 6.167 -18.142 1.00 80.75 95 CYS A N 1
ATOM 757 C CA . CYS A 1 95 ? 7.780 5.103 -17.151 1.00 80.75 95 CYS A CA 1
ATOM 758 C C . CYS A 1 95 ? 8.496 5.604 -15.891 1.00 80.75 95 CYS A C 1
ATOM 760 O O . CYS A 1 95 ? 8.087 5.270 -14.778 1.00 80.75 95 CYS A O 1
ATOM 762 N N . ILE A 1 96 ? 9.535 6.429 -16.053 1.00 85.00 96 ILE A N 1
ATOM 763 C CA . IL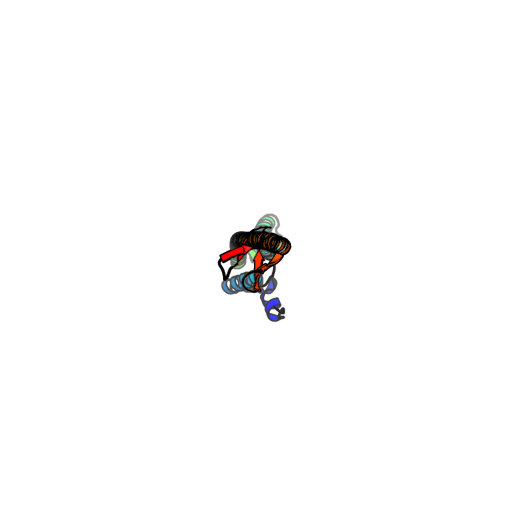E A 1 96 ? 10.295 6.994 -14.930 1.00 85.00 96 ILE A CA 1
ATOM 764 C C . ILE A 1 96 ? 9.428 7.978 -14.140 1.00 85.00 96 ILE A C 1
ATOM 766 O O . ILE A 1 96 ? 9.304 7.838 -12.925 1.00 85.00 96 ILE A O 1
ATOM 770 N N . ILE A 1 97 ? 8.791 8.936 -14.821 1.00 87.25 97 ILE A N 1
ATOM 771 C CA . ILE A 1 97 ? 7.952 9.963 -14.184 1.00 87.25 97 ILE A CA 1
ATOM 772 C C . ILE A 1 97 ? 6.805 9.308 -13.412 1.00 87.25 97 ILE A C 1
ATOM 774 O O . ILE A 1 97 ? 6.620 9.575 -12.224 1.00 87.25 97 ILE A O 1
ATOM 778 N N . MET A 1 98 ? 6.075 8.395 -14.056 1.00 82.50 98 MET A N 1
ATOM 779 C CA . MET A 1 98 ? 4.971 7.682 -13.417 1.00 82.50 98 MET A CA 1
ATOM 780 C C . MET A 1 98 ? 5.455 6.817 -12.255 1.00 82.50 98 MET A C 1
ATOM 782 O O . MET A 1 98 ? 4.818 6.799 -11.204 1.00 82.50 98 MET A O 1
ATOM 786 N N . GLY A 1 99 ? 6.594 6.136 -12.404 1.00 82.69 99 GLY A N 1
ATOM 787 C CA . GLY A 1 99 ? 7.195 5.351 -11.329 1.00 82.69 99 GLY A CA 1
ATOM 788 C C . GLY A 1 99 ? 7.497 6.191 -10.086 1.00 82.69 99 GLY A C 1
ATOM 789 O O . GLY A 1 99 ? 7.141 5.788 -8.979 1.00 82.69 99 GLY A O 1
ATOM 790 N N . VAL A 1 100 ? 8.085 7.378 -10.261 1.00 86.50 100 VAL A N 1
ATOM 791 C CA . VAL A 1 100 ? 8.406 8.304 -9.160 1.00 86.50 100 VAL A CA 1
ATOM 792 C C . VAL A 1 100 ? 7.140 8.845 -8.495 1.00 86.50 100 VAL A C 1
ATOM 794 O O . VAL A 1 100 ? 7.023 8.786 -7.270 1.00 86.50 100 VAL A O 1
ATOM 797 N N . ILE A 1 101 ? 6.164 9.311 -9.280 1.00 87.00 101 ILE A N 1
ATOM 798 C CA . ILE A 1 101 ? 4.885 9.825 -8.758 1.00 87.00 101 ILE A CA 1
ATOM 799 C C . ILE A 1 101 ? 4.187 8.760 -7.904 1.00 87.00 101 ILE A C 1
ATOM 801 O O . ILE A 1 101 ? 3.733 9.039 -6.794 1.00 87.00 101 ILE A O 1
ATOM 805 N N . LEU A 1 102 ? 4.147 7.516 -8.381 1.00 83.50 102 LEU A N 1
ATOM 806 C CA . LEU A 1 102 ? 3.504 6.419 -7.661 1.00 83.50 102 LEU A CA 1
ATOM 807 C C . LEU A 1 102 ? 4.233 6.039 -6.368 1.00 83.50 102 LEU A C 1
ATOM 809 O O . LEU A 1 102 ? 3.574 5.631 -5.411 1.00 83.50 102 LEU A O 1
ATOM 813 N N . ILE A 1 103 ? 5.561 6.183 -6.301 1.00 83.62 103 ILE A N 1
ATOM 814 C CA . ILE A 1 103 ? 6.314 6.006 -5.047 1.00 83.62 103 ILE A CA 1
ATOM 815 C C . 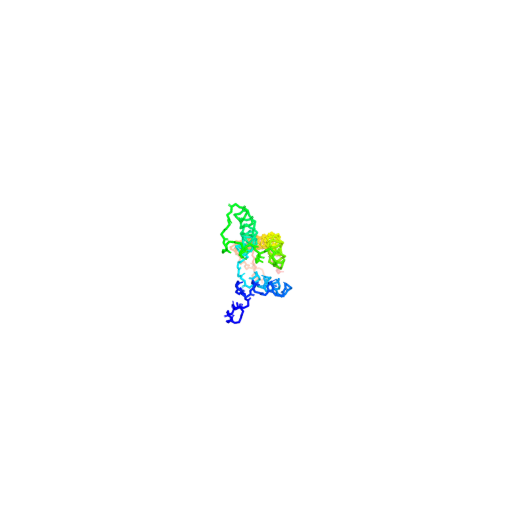ILE A 1 103 ? 5.893 7.061 -4.027 1.00 83.62 103 ILE A C 1
ATOM 817 O O . ILE A 1 103 ? 5.574 6.710 -2.891 1.00 83.62 103 ILE A O 1
ATOM 821 N N . ILE A 1 104 ? 5.836 8.332 -4.433 1.00 85.75 104 ILE A N 1
ATOM 822 C CA . ILE A 1 104 ? 5.440 9.437 -3.550 1.00 85.75 104 ILE A CA 1
ATOM 823 C C . ILE A 1 104 ? 4.031 9.195 -3.001 1.00 85.75 104 ILE A C 1
ATOM 825 O O . ILE A 1 104 ? 3.824 9.236 -1.788 1.00 85.75 104 ILE A O 1
ATOM 829 N N . ILE A 1 105 ? 3.080 8.860 -3.877 1.00 84.19 105 ILE A N 1
ATOM 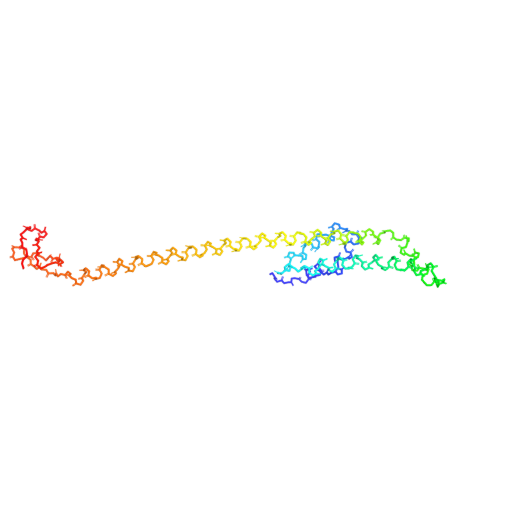830 C CA . ILE A 1 105 ? 1.698 8.551 -3.487 1.00 84.19 105 ILE A CA 1
ATOM 831 C C . ILE A 1 105 ? 1.656 7.363 -2.517 1.00 84.19 105 ILE A C 1
ATOM 833 O O . ILE A 1 105 ? 0.970 7.428 -1.500 1.00 84.19 105 ILE A O 1
ATOM 837 N N . SER A 1 106 ? 2.422 6.300 -2.784 1.00 80.81 106 SER A N 1
ATOM 838 C CA . SER A 1 106 ? 2.465 5.113 -1.919 1.00 80.81 106 SER A CA 1
ATOM 839 C C . SER A 1 106 ? 2.942 5.447 -0.502 1.00 80.81 106 SER A C 1
ATOM 841 O O . SER A 1 106 ? 2.357 4.967 0.467 1.00 80.81 106 SER A O 1
ATOM 843 N N . ILE A 1 107 ? 3.959 6.305 -0.373 1.00 82.69 107 ILE A N 1
ATOM 844 C CA . ILE A 1 107 ? 4.489 6.747 0.927 1.00 82.69 107 ILE A CA 1
ATOM 845 C C . ILE A 1 107 ? 3.460 7.601 1.676 1.00 82.69 107 ILE A C 1
ATOM 847 O O . ILE A 1 107 ? 3.274 7.430 2.881 1.00 82.69 107 ILE A O 1
ATOM 851 N N . ILE A 1 108 ? 2.787 8.521 0.979 1.00 85.06 108 ILE A N 1
ATOM 852 C CA . ILE A 1 108 ? 1.753 9.375 1.582 1.00 85.06 108 ILE A CA 1
ATOM 853 C C . ILE A 1 108 ? 0.609 8.512 2.118 1.00 85.06 108 ILE A C 1
ATOM 855 O O . ILE A 1 108 ? 0.210 8.673 3.270 1.00 85.06 108 ILE A O 1
ATOM 859 N N . ILE A 1 109 ? 0.125 7.567 1.311 1.00 81.31 109 ILE A N 1
ATOM 860 C CA . ILE A 1 109 ? -0.956 6.657 1.692 1.00 81.31 109 ILE A CA 1
ATOM 861 C C . ILE A 1 109 ? -0.561 5.832 2.922 1.00 81.31 109 ILE A C 1
ATOM 863 O O . ILE A 1 109 ? -1.333 5.783 3.875 1.00 81.31 109 ILE A O 1
ATOM 867 N N . GLN A 1 110 ? 0.642 5.247 2.948 1.00 79.75 110 GLN A N 1
ATOM 868 C CA . GLN A 1 110 ? 1.129 4.490 4.111 1.00 79.75 110 GLN A CA 1
ATOM 869 C C . GLN A 1 110 ? 1.113 5.333 5.388 1.00 79.75 110 GLN A C 1
ATOM 871 O O . GLN A 1 110 ? 0.499 4.934 6.371 1.00 79.75 110 GLN A O 1
ATOM 876 N N . LYS A 1 111 ? 1.662 6.553 5.345 1.00 82.56 111 LYS A N 1
ATOM 877 C CA . LYS A 1 111 ? 1.656 7.458 6.505 1.00 82.56 111 LYS A CA 1
ATOM 878 C C . LYS A 1 111 ? 0.250 7.811 6.992 1.00 82.56 111 LYS A C 1
ATOM 880 O O . LYS A 1 111 ? 0.056 8.008 8.190 1.00 82.56 111 LYS A O 1
ATOM 885 N N . ILE A 1 112 ? -0.715 7.948 6.081 1.00 81.81 112 ILE A N 1
ATOM 886 C CA . ILE A 1 112 ? -2.116 8.214 6.436 1.00 81.81 112 ILE A CA 1
ATOM 887 C C . ILE A 1 112 ? -2.728 6.987 7.120 1.00 81.81 112 ILE A C 1
ATOM 889 O O . ILE A 1 112 ? -3.357 7.131 8.168 1.00 81.81 112 ILE A O 1
ATOM 893 N N . PHE A 1 113 ? -2.515 5.792 6.564 1.00 79.62 113 PHE A N 1
ATOM 894 C CA . PHE A 1 113 ? -3.016 4.548 7.147 1.00 79.62 113 PHE A CA 1
ATOM 895 C C . PHE A 1 113 ? -2.416 4.275 8.527 1.00 79.62 113 PHE A C 1
ATOM 897 O O . PHE A 1 113 ? -3.174 3.990 9.450 1.00 79.62 113 PHE A O 1
ATOM 904 N N . ASP A 1 114 ? -1.105 4.442 8.699 1.00 81.06 114 ASP A N 1
ATOM 905 C CA . ASP A 1 114 ? -0.429 4.218 9.982 1.00 81.06 114 ASP A CA 1
ATOM 906 C C . ASP A 1 114 ? -0.995 5.140 11.075 1.00 81.06 114 ASP A C 1
ATOM 908 O O . ASP A 1 114 ? -1.391 4.682 12.146 1.00 81.06 114 ASP A O 1
ATOM 912 N N . LYS A 1 115 ? -1.168 6.437 10.771 1.00 84.12 115 LYS A N 1
ATOM 913 C CA . LYS A 1 115 ? -1.803 7.399 11.693 1.00 84.12 115 LYS A CA 1
ATOM 914 C C . LYS A 1 115 ? -3.251 7.044 12.031 1.00 84.12 115 LYS A C 1
ATOM 916 O O . LYS A 1 115 ? -3.695 7.275 13.160 1.00 84.12 115 LYS A O 1
ATOM 921 N N . GLY A 1 116 ? -3.996 6.526 11.055 1.00 82.94 116 GLY A N 1
ATOM 922 C CA . GLY A 1 116 ? -5.370 6.068 11.248 1.00 82.94 116 GLY A CA 1
ATOM 923 C C . GLY A 1 116 ? -5.435 4.869 12.191 1.00 82.94 116 GLY A C 1
ATOM 924 O O . GLY A 1 116 ? -6.192 4.889 13.161 1.00 82.94 116 GLY A O 1
ATOM 925 N N . VAL A 1 117 ? -4.591 3.862 11.956 1.00 85.88 117 VAL A N 1
ATOM 926 C CA . VAL A 1 117 ? -4.500 2.654 12.790 1.00 85.88 117 VAL A CA 1
ATOM 927 C C . VAL A 1 117 ? -4.085 3.005 14.217 1.00 85.88 117 VAL A C 1
ATOM 929 O O . VAL A 1 117 ? -4.717 2.537 15.163 1.00 85.88 117 VAL A O 1
ATOM 932 N N . ASP A 1 118 ? -3.097 3.883 14.392 1.00 88.50 118 ASP A N 1
ATOM 933 C CA . ASP A 1 118 ? -2.660 4.331 15.718 1.00 88.50 118 ASP A CA 1
ATOM 934 C C . ASP A 1 118 ? -3.762 5.078 16.475 1.00 88.50 118 ASP A C 1
ATOM 936 O O . ASP A 1 118 ? -3.936 4.880 17.679 1.00 88.50 118 ASP A O 1
ATOM 940 N N . SER A 1 119 ? -4.534 5.918 15.782 1.00 88.38 119 SER A N 1
ATOM 941 C CA . SER A 1 119 ? -5.678 6.619 16.378 1.00 88.38 119 SER A CA 1
ATOM 942 C C . SER A 1 119 ? -6.754 5.642 16.852 1.00 88.38 119 SER A C 1
ATOM 944 O O . SER A 1 119 ? -7.248 5.772 17.972 1.00 88.38 119 SER A O 1
ATOM 946 N N . ILE A 1 120 ? -7.076 4.633 16.039 1.00 89.38 120 ILE A N 1
ATOM 947 C CA . ILE A 1 120 ? -8.053 3.593 16.392 1.00 89.38 120 ILE A CA 1
ATOM 948 C C . ILE A 1 120 ? -7.551 2.777 17.584 1.00 89.38 120 ILE A C 1
ATOM 950 O O . ILE A 1 120 ? -8.294 2.547 18.533 1.00 89.38 120 ILE A O 1
ATOM 954 N N . LYS A 1 121 ? -6.274 2.387 17.581 1.00 91.06 121 LYS A N 1
ATOM 955 C CA . LYS A 1 121 ? -5.674 1.626 18.679 1.00 91.06 121 LYS A CA 1
ATOM 956 C C . LYS A 1 121 ? -5.727 2.397 19.999 1.00 91.06 121 LYS A C 1
ATOM 958 O O . LYS A 1 121 ? -6.102 1.830 21.019 1.00 91.06 121 LYS A O 1
ATOM 963 N N . LYS A 1 122 ? -5.412 3.697 19.974 1.00 92.38 122 LYS A N 1
ATOM 964 C CA . LYS A 1 122 ? -5.534 4.579 21.148 1.00 92.38 122 LYS A CA 1
ATOM 965 C C . LYS A 1 122 ? -6.978 4.709 21.625 1.00 92.38 122 LYS A C 1
ATOM 967 O O . LYS A 1 122 ? -7.213 4.753 22.827 1.00 92.38 122 LYS A O 1
ATOM 972 N N . TYR A 1 123 ? -7.934 4.783 20.700 1.00 92.69 123 TYR A N 1
ATOM 973 C CA . TYR A 1 123 ? -9.351 4.827 21.045 1.00 92.69 123 TYR A CA 1
ATOM 974 C C . TYR A 1 123 ? -9.791 3.550 21.774 1.00 92.69 123 TYR A C 1
ATOM 976 O O . TYR A 1 123 ? -10.338 3.652 22.869 1.00 92.69 123 TYR A O 1
ATOM 984 N N . ILE A 1 124 ? -9.467 2.375 21.222 1.00 91.75 124 ILE A N 1
ATOM 985 C CA . ILE A 1 124 ? -9.786 1.069 21.825 1.00 91.75 124 ILE A CA 1
ATOM 986 C C . ILE A 1 124 ? -9.164 0.957 23.218 1.00 91.75 124 ILE A C 1
ATOM 988 O O . ILE A 1 124 ? -9.854 0.636 24.179 1.00 91.75 124 ILE A O 1
ATOM 992 N N . GLN A 1 125 ? -7.881 1.299 23.352 1.00 94.06 125 GLN A N 1
ATOM 993 C CA . GLN A 1 125 ? -7.181 1.212 24.633 1.00 94.06 125 GLN A CA 1
ATOM 994 C C . GLN A 1 125 ? -7.800 2.133 25.699 1.00 94.06 125 GLN A C 1
ATOM 996 O O . GLN A 1 125 ? -7.985 1.731 26.844 1.00 94.06 125 GLN A O 1
ATOM 1001 N N . ASN A 1 126 ? -8.202 3.350 25.320 1.00 94.62 126 ASN A N 1
ATOM 1002 C CA . ASN A 1 126 ? -8.900 4.258 26.231 1.00 94.62 126 ASN A CA 1
ATOM 1003 C C . ASN A 1 126 ? -10.282 3.732 26.652 1.00 94.62 126 ASN A C 1
ATOM 1005 O O . ASN A 1 126 ? -10.737 4.011 27.765 1.00 94.62 126 ASN A O 1
ATOM 1009 N N . GLU A 1 127 ? -10.983 3.031 25.763 1.00 93.12 127 GLU A N 1
ATOM 1010 C CA . GLU A 1 127 ? -12.284 2.430 26.054 1.00 93.12 127 GLU A CA 1
ATOM 1011 C C . GLU A 1 127 ? -12.149 1.220 26.991 1.00 93.12 127 GLU A C 1
ATOM 1013 O O . GLU A 1 127 ? -12.908 1.100 27.958 1.00 93.12 127 GLU A O 1
ATOM 1018 N N . GLU A 1 128 ? -11.130 0.385 26.780 1.00 92.38 128 GLU A N 1
ATOM 1019 C CA . GLU A 1 128 ? -10.760 -0.715 27.679 1.00 92.38 128 GLU A CA 1
ATOM 1020 C C . GLU A 1 128 ? -10.398 -0.201 29.080 1.00 92.38 128 GLU A C 1
ATOM 1022 O O . GLU A 1 128 ? -10.940 -0.690 30.074 1.00 92.38 128 GLU A O 1
ATOM 1027 N N . ASP A 1 129 ? -9.572 0.846 29.176 1.00 94.88 129 ASP A N 1
ATOM 1028 C CA . ASP A 1 129 ? -9.176 1.450 30.454 1.00 94.88 129 ASP A CA 1
ATOM 1029 C C . ASP A 1 129 ? -10.372 2.034 31.217 1.00 94.88 129 ASP A C 1
ATOM 1031 O O . ASP A 1 129 ? -10.476 1.900 32.442 1.00 94.88 129 ASP A O 1
ATOM 1035 N N . LYS A 1 130 ? -11.306 2.684 30.511 1.00 93.69 130 LYS A N 1
ATOM 1036 C CA . LYS A 1 130 ? -12.557 3.178 31.109 1.00 93.69 130 LYS A CA 1
ATOM 1037 C C . LYS A 1 130 ? -13.424 2.029 31.603 1.00 93.69 130 LYS A C 1
ATOM 1039 O O . LYS A 1 130 ? -13.908 2.077 32.733 1.00 93.69 130 LYS A O 1
ATOM 1044 N N . SER A 1 131 ? -13.585 0.993 30.788 1.00 92.00 131 SER A N 1
ATOM 1045 C CA . SER A 1 131 ? -14.381 -0.188 31.131 1.00 92.00 131 SER A CA 1
ATOM 1046 C C . SER A 1 131 ? -13.814 -0.898 32.360 1.00 92.00 131 SER A C 1
ATOM 1048 O O . SER A 1 131 ? -14.558 -1.282 33.264 1.00 92.00 131 SER A O 1
ATOM 1050 N N . TYR A 1 132 ? -12.487 -1.000 32.448 1.00 94.19 132 TYR A N 1
ATOM 1051 C CA . TYR A 1 132 ? -11.795 -1.552 33.605 1.00 94.19 132 TYR A CA 1
ATOM 1052 C C . TYR A 1 132 ? -12.031 -0.725 34.875 1.00 94.19 132 TYR A C 1
ATOM 1054 O O . TYR A 1 132 ? -12.347 -1.291 35.923 1.00 94.19 132 TYR A O 1
ATOM 1062 N N . LYS A 1 133 ? -11.937 0.610 34.792 1.00 94.00 133 LYS A N 1
ATOM 1063 C CA . LYS A 1 133 ? -12.217 1.505 35.930 1.00 94.00 133 LYS A CA 1
ATOM 1064 C C . LYS A 1 133 ? -13.654 1.358 36.432 1.00 94.00 133 LYS A C 1
ATOM 1066 O O . LYS A 1 133 ? -13.847 1.158 37.627 1.00 94.00 133 LYS A O 1
ATOM 1071 N N . ILE A 1 134 ? -14.633 1.358 35.526 1.00 91.44 134 ILE A N 1
ATOM 1072 C CA . ILE A 1 134 ? -16.055 1.177 35.864 1.00 91.44 134 ILE A CA 1
ATOM 1073 C C . ILE A 1 134 ? -16.282 -0.179 36.539 1.00 91.44 134 ILE A C 1
ATOM 1075 O O . ILE A 1 134 ? -16.975 -0.268 37.551 1.00 91.44 134 ILE A O 1
ATOM 1079 N N . LYS A 1 135 ? -15.679 -1.249 36.009 1.00 92.25 135 LYS A N 1
ATOM 1080 C CA . LYS A 1 135 ? -15.777 -2.582 36.613 1.00 92.25 135 LYS A CA 1
ATOM 1081 C C . LYS A 1 135 ? -15.194 -2.599 38.026 1.00 92.25 135 LYS A C 1
ATOM 1083 O O . LYS A 1 135 ? -15.846 -3.097 38.936 1.00 92.25 135 LYS A O 1
ATOM 1088 N N . LYS A 1 136 ? -14.012 -2.007 38.220 1.00 95.00 136 LYS A N 1
ATOM 1089 C CA . LYS A 1 136 ? -13.358 -1.917 39.530 1.00 95.00 136 LYS A CA 1
ATOM 1090 C C . LYS A 1 136 ? -14.213 -1.152 40.545 1.00 95.00 136 LYS A C 1
ATOM 1092 O O . LYS A 1 136 ? -14.353 -1.607 41.675 1.00 95.00 136 LYS A O 1
ATOM 1097 N N . GLU A 1 137 ? -14.800 -0.023 40.153 1.00 94.00 137 GLU A N 1
ATOM 1098 C CA . GLU A 1 137 ? -15.712 0.743 41.015 1.00 94.00 137 GLU A CA 1
ATOM 1099 C C . GLU A 1 137 ? -16.968 -0.059 41.373 1.00 94.00 137 GLU A C 1
ATOM 1101 O O . GLU A 1 137 ? -17.349 -0.129 42.541 1.00 94.00 137 GLU A O 1
ATOM 1106 N N . ASN A 1 138 ? -17.577 -0.737 40.399 1.00 92.94 138 ASN A N 1
ATOM 1107 C CA . ASN A 1 138 ? -18.749 -1.578 40.641 1.00 92.94 138 ASN A CA 1
ATOM 1108 C C . ASN A 1 138 ? -18.444 -2.762 41.566 1.00 92.94 138 ASN A C 1
ATOM 1110 O O . ASN A 1 138 ? -19.256 -3.080 42.439 1.00 92.94 138 ASN A O 1
ATOM 1114 N N . ASP A 1 139 ? -17.281 -3.394 41.413 1.00 93.44 139 ASP A N 1
ATOM 1115 C CA . ASP A 1 139 ? -16.845 -4.493 42.275 1.00 93.44 139 ASP A CA 1
ATOM 1116 C C . ASP A 1 139 ? -16.668 -4.019 43.727 1.00 93.44 139 ASP A C 1
ATOM 1118 O O . ASP A 1 139 ? -17.135 -4.695 44.647 1.00 93.44 139 ASP A O 1
ATOM 1122 N N . LEU A 1 140 ? -16.089 -2.830 43.941 1.00 94.19 140 LEU A N 1
ATOM 1123 C CA . LEU A 1 140 ? -15.970 -2.213 45.270 1.00 94.19 140 LEU A CA 1
ATOM 1124 C C . LEU A 1 140 ? -17.345 -1.917 45.885 1.00 94.19 140 LEU A C 1
ATOM 1126 O O . LEU A 1 140 ? -17.614 -2.311 47.020 1.00 94.19 140 LEU A O 1
ATOM 1130 N N . ILE A 1 141 ? -18.260 -1.313 45.120 1.00 93.31 141 ILE A N 1
ATOM 1131 C CA . ILE A 1 141 ? -19.634 -1.035 45.575 1.00 93.31 141 ILE A CA 1
ATOM 1132 C C . ILE A 1 141 ? -20.354 -2.334 45.963 1.00 93.31 141 ILE A C 1
ATOM 1134 O O . ILE A 1 141 ? -21.095 -2.383 46.949 1.00 93.31 141 ILE A O 1
ATOM 1138 N N . MET A 1 142 ? -20.161 -3.406 45.194 1.00 89.25 142 MET A N 1
ATOM 1139 C CA . MET A 1 142 ? -20.760 -4.707 45.487 1.00 89.25 142 MET A CA 1
ATOM 1140 C C . MET A 1 142 ? -20.151 -5.364 46.724 1.00 89.25 142 MET A C 1
ATOM 1142 O O . MET A 1 142 ? -20.891 -5.975 47.499 1.00 89.25 142 MET A O 1
ATOM 1146 N N . GLN A 1 143 ? -18.842 -5.234 46.937 1.00 91.69 143 GLN A N 1
ATOM 1147 C CA . GLN A 1 143 ? -18.189 -5.685 48.166 1.00 91.69 143 GLN A CA 1
ATOM 1148 C C . GLN A 1 143 ? -18.744 -4.944 49.385 1.00 91.69 143 GLN A C 1
ATOM 1150 O O . GLN A 1 143 ? -19.218 -5.601 50.311 1.00 91.69 143 GLN A O 1
ATOM 1155 N N . GLU A 1 144 ? -18.831 -3.613 49.342 1.00 88.44 144 GLU A N 1
ATOM 1156 C CA . GLU A 1 144 ? -19.421 -2.827 50.433 1.00 88.44 144 GLU A CA 1
ATOM 1157 C C . GLU A 1 144 ? -20.866 -3.236 50.737 1.00 88.44 144 GLU A C 1
ATOM 1159 O O . GLU A 1 144 ? -21.251 -3.387 51.898 1.00 88.44 144 GLU A O 1
ATOM 1164 N N . LYS A 1 145 ? -21.697 -3.430 49.704 1.00 86.88 145 LYS A N 1
ATOM 1165 C CA . LYS A 1 145 ? -23.088 -3.878 49.880 1.00 86.88 145 LYS A CA 1
ATOM 1166 C C . LYS A 1 145 ? -23.159 -5.250 50.545 1.00 86.88 145 LYS A C 1
ATOM 1168 O O . LYS A 1 145 ? -24.019 -5.463 51.398 1.00 86.88 145 LYS A O 1
ATOM 1173 N N . ARG A 1 146 ? -22.263 -6.175 50.182 1.00 86.81 146 ARG A N 1
ATOM 1174 C CA . ARG A 1 146 ? -22.184 -7.514 50.791 1.00 86.81 146 ARG A CA 1
ATOM 1175 C C . ARG A 1 146 ? -21.752 -7.443 52.250 1.00 86.81 146 ARG A C 1
ATOM 1177 O O . ARG A 1 146 ? -22.324 -8.151 53.072 1.00 86.81 146 ARG A O 1
ATOM 1184 N N . GLU A 1 147 ? -20.784 -6.598 52.583 1.00 85.12 147 GLU A N 1
ATOM 1185 C CA . GLU A 1 147 ? -20.354 -6.399 53.971 1.00 85.12 147 GLU A CA 1
ATOM 1186 C C . GLU A 1 147 ? -21.452 -5.757 54.822 1.00 85.12 147 GLU A C 1
ATOM 1188 O O . GLU A 1 147 ? -21.762 -6.258 55.903 1.00 85.12 147 GLU A O 1
ATOM 1193 N N . LYS A 1 148 ? -22.129 -4.726 54.300 1.00 81.75 148 LYS A N 1
ATOM 1194 C CA . LYS A 1 148 ? -23.303 -4.122 54.950 1.00 81.75 148 LYS A CA 1
ATOM 1195 C C . LYS A 1 148 ? -24.404 -5.158 55.181 1.00 81.75 148 LYS A C 1
ATOM 1197 O O . LYS A 1 148 ? -24.917 -5.241 56.290 1.00 81.75 148 LYS A O 1
ATOM 1202 N N . ALA A 1 149 ? -24.715 -5.996 54.190 1.00 80.44 149 ALA A N 1
ATOM 1203 C CA . ALA A 1 149 ? -25.723 -7.051 54.323 1.00 80.44 149 ALA A CA 1
ATOM 1204 C C . ALA A 1 149 ? -25.344 -8.129 55.358 1.00 80.44 149 ALA A C 1
ATOM 1206 O O . ALA A 1 149 ? -26.205 -8.596 56.101 1.00 80.44 149 ALA A O 1
ATOM 1207 N N . LYS A 1 150 ? -24.061 -8.505 55.457 1.00 80.50 150 LYS A N 1
ATOM 1208 C CA . LYS A 1 150 ? -23.579 -9.427 56.504 1.00 80.50 150 LYS A CA 1
ATOM 1209 C C . LYS A 1 150 ? -23.700 -8.830 57.908 1.00 80.50 150 LYS A C 1
ATOM 1211 O O . LYS A 1 150 ? -23.961 -9.562 58.858 1.00 80.50 150 LYS A O 1
ATOM 1216 N N . ASN A 1 151 ? -23.521 -7.516 58.033 1.00 72.50 151 ASN A N 1
ATOM 1217 C CA . ASN A 1 151 ? -23.613 -6.809 59.309 1.00 72.50 151 ASN A CA 1
ATOM 1218 C C . ASN A 1 151 ? -25.048 -6.405 59.681 1.00 72.50 151 ASN A C 1
ATOM 1220 O O . ASN A 1 151 ? -25.297 -6.053 60.832 1.00 72.50 151 ASN A O 1
ATOM 1224 N N . THR A 1 152 ? -26.010 -6.495 58.757 1.00 76.56 152 THR A N 1
ATOM 1225 C CA . THR A 1 152 ? -27.426 -6.292 59.079 1.00 76.56 152 THR A CA 1
ATOM 1226 C C . THR A 1 152 ? -28.037 -7.512 59.750 1.00 76.56 152 THR A C 1
ATOM 1228 O O . THR A 1 152 ? -27.919 -8.637 59.270 1.00 76.56 152 THR A O 1
ATOM 1231 N N . ARG A 1 153 ? -28.747 -7.278 60.851 1.00 76.00 153 ARG A N 1
ATOM 1232 C CA . ARG A 1 153 ? -29.527 -8.288 61.568 1.00 76.00 153 ARG A CA 1
ATOM 1233 C C . ARG A 1 153 ? -30.998 -7.911 61.518 1.00 76.00 153 ARG A C 1
ATOM 1235 O O . ARG A 1 153 ? -31.342 -6.730 61.543 1.00 76.00 153 ARG A O 1
ATOM 1242 N N . ASN A 1 154 ? -31.863 -8.917 61.450 1.00 79.25 154 ASN A N 1
ATOM 1243 C CA . ASN A 1 154 ? -33.298 -8.710 61.581 1.00 79.25 154 ASN A CA 1
ATOM 1244 C C . ASN A 1 154 ? -33.672 -8.749 63.069 1.00 79.25 154 ASN A C 1
ATOM 1246 O O . ASN A 1 154 ? -33.541 -9.791 63.709 1.00 79.25 154 ASN A O 1
ATOM 1250 N N . ILE A 1 155 ? -34.103 -7.616 63.615 1.00 79.62 155 ILE A N 1
ATOM 1251 C CA . ILE A 1 155 ? -34.533 -7.466 65.006 1.00 79.62 155 ILE A CA 1
ATOM 1252 C C . ILE A 1 155 ? -36.041 -7.221 65.006 1.00 79.62 155 ILE A C 1
ATOM 1254 O O . ILE A 1 155 ? -36.536 -6.262 64.408 1.00 79.62 155 ILE A O 1
ATOM 1258 N N . VAL A 1 156 ? -36.785 -8.092 65.685 1.00 81.19 156 VAL A N 1
ATOM 1259 C CA . VAL A 1 156 ? -38.235 -7.941 65.852 1.00 81.19 156 VAL A CA 1
ATOM 1260 C C . VAL A 1 156 ? -38.506 -6.956 66.987 1.00 81.19 156 VAL A C 1
ATOM 1262 O O . VAL A 1 156 ? -37.988 -7.101 68.093 1.00 81.19 156 VAL A O 1
ATOM 1265 N N . CYS A 1 157 ? -39.319 -5.934 66.725 1.00 84.12 157 CYS A N 1
ATOM 1266 C CA . CYS A 1 157 ? -39.683 -4.946 67.731 1.00 84.12 157 CYS A CA 1
ATOM 1267 C C . CYS A 1 157 ? -40.612 -5.557 68.789 1.00 84.12 157 CYS A C 1
ATOM 1269 O O . CYS A 1 157 ? -41.714 -5.992 68.463 1.00 84.12 157 CYS A O 1
ATOM 1271 N N . LYS A 1 158 ? -40.221 -5.497 70.066 1.00 84.19 158 LYS A N 1
ATOM 1272 C CA . LYS A 1 158 ? -41.030 -6.004 71.192 1.00 84.19 158 LYS A CA 1
ATOM 1273 C C . LYS A 1 158 ? -42.353 -5.255 71.399 1.00 84.19 158 LYS A C 1
ATOM 1275 O O . LYS A 1 158 ? -43.265 -5.801 72.001 1.00 84.19 158 LYS A O 1
ATOM 1280 N N . HIS A 1 159 ? -42.459 -4.019 70.911 1.00 85.06 159 HIS A N 1
ATOM 1281 C CA . HIS A 1 159 ? -43.632 -3.173 71.139 1.00 85.06 159 HIS A CA 1
ATOM 1282 C C . HIS A 1 159 ? -44.699 -3.270 70.046 1.00 85.06 159 HIS A C 1
ATOM 1284 O O . HIS A 1 159 ? -45.882 -3.194 70.351 1.00 85.06 159 HIS A O 1
ATOM 1290 N N . CYS A 1 160 ? -44.297 -3.404 68.777 1.00 87.00 160 CYS A N 1
ATOM 1291 C CA . CYS A 1 160 ? -45.233 -3.434 67.644 1.00 87.00 160 CYS A CA 1
ATOM 1292 C C . CYS A 1 160 ? -45.143 -4.708 66.792 1.00 87.00 160 CYS A C 1
ATOM 1294 O O . CYS A 1 160 ? -45.834 -4.812 65.785 1.00 87.00 160 CYS A O 1
ATOM 1296 N N . GLY A 1 161 ? -44.264 -5.654 67.139 1.00 81.44 161 GLY A N 1
ATOM 1297 C CA . GLY A 1 161 ? -44.077 -6.911 66.406 1.00 81.44 161 GLY A CA 1
ATOM 1298 C C . GLY A 1 161 ? -43.414 -6.770 65.031 1.00 81.44 161 GLY A C 1
ATOM 1299 O O . GLY A 1 161 ? -43.149 -7.773 64.376 1.00 81.44 161 GLY A O 1
ATOM 1300 N N . ALA A 1 162 ? -43.113 -5.550 64.576 1.00 84.25 162 ALA A N 1
ATOM 1301 C CA . ALA A 1 162 ? -42.531 -5.329 63.258 1.00 84.25 162 ALA A CA 1
ATOM 1302 C C . ALA A 1 162 ? -41.060 -5.779 63.185 1.00 84.25 162 ALA A C 1
ATOM 1304 O O . ALA A 1 162 ? -40.249 -5.453 64.057 1.00 84.25 162 ALA A O 1
ATOM 1305 N N . SER A 1 163 ? -40.700 -6.472 62.104 1.00 80.31 163 SER A N 1
ATOM 1306 C CA . SER A 1 163 ? -39.322 -6.853 61.775 1.00 80.31 163 SER A CA 1
ATOM 1307 C C . SER A 1 163 ? -38.537 -5.660 61.223 1.00 80.31 163 SER A C 1
ATOM 1309 O O . SER A 1 163 ? -38.964 -5.037 60.246 1.00 80.31 163 SER A O 1
ATOM 1311 N N . ASN A 1 164 ? -37.389 -5.342 61.822 1.00 81.12 164 ASN A N 1
ATOM 1312 C CA . ASN A 1 164 ? -36.517 -4.249 61.397 1.00 81.12 164 ASN A CA 1
ATOM 1313 C C . ASN A 1 164 ? -35.124 -4.772 61.041 1.00 81.12 164 ASN A C 1
ATOM 1315 O O . ASN A 1 164 ? -34.507 -5.493 61.818 1.00 81.12 164 ASN A O 1
ATOM 1319 N N . LEU A 1 165 ? -34.604 -4.347 59.891 1.00 79.88 165 LEU A N 1
ATOM 1320 C CA . LEU A 1 165 ? -33.218 -4.591 59.496 1.00 79.88 165 LEU A CA 1
ATOM 1321 C C . LEU A 1 165 ? -32.342 -3.473 60.063 1.00 79.88 165 LEU A C 1
ATOM 1323 O O . LEU A 1 165 ? -32.500 -2.315 59.677 1.00 79.88 165 LEU A O 1
ATOM 1327 N N . VAL A 1 166 ? -31.437 -3.815 60.978 1.00 77.75 166 VAL A N 1
ATOM 1328 C CA . VAL A 1 166 ? -30.537 -2.856 61.635 1.00 77.75 166 VAL A CA 1
ATOM 1329 C C . VAL A 1 166 ? -29.094 -3.311 61.436 1.00 77.75 166 VAL A C 1
ATOM 1331 O O . VAL A 1 166 ? -28.794 -4.496 61.567 1.00 77.75 166 VAL A O 1
ATOM 1334 N N . SER A 1 167 ? -28.200 -2.384 61.089 1.00 67.75 167 SER A N 1
ATOM 1335 C CA . SER A 1 167 ? -26.762 -2.641 60.896 1.00 67.75 167 SER A CA 1
ATOM 1336 C C . SER A 1 167 ? -25.947 -2.628 62.196 1.00 67.75 167 SER A C 1
ATOM 1338 O O . SER A 1 167 ? -24.782 -3.009 62.189 1.00 67.75 167 SER A O 1
ATOM 1340 N N . GLU A 1 168 ? -26.543 -2.191 63.307 1.00 68.00 168 GLU A N 1
ATOM 1341 C CA . GLU A 1 168 ? -25.900 -2.012 64.613 1.00 68.00 168 GLU A CA 1
ATOM 1342 C C . GLU A 1 168 ? -26.713 -2.688 65.730 1.00 68.00 168 GLU A C 1
ATOM 1344 O O . GLU A 1 168 ? -27.884 -3.022 65.546 1.00 68.00 168 GLU A O 1
ATOM 1349 N N . LYS A 1 169 ? -26.092 -2.894 66.904 1.00 64.06 169 LYS A N 1
ATOM 1350 C CA . LYS A 1 169 ? -26.727 -3.536 68.076 1.00 64.06 169 LYS A CA 1
ATOM 1351 C C . LYS A 1 169 ? -27.887 -2.727 68.671 1.00 64.06 169 LYS A C 1
ATOM 1353 O O . LYS A 1 169 ? -28.646 -3.276 69.454 1.00 64.06 169 LYS A O 1
ATOM 1358 N N . VAL A 1 170 ? -28.004 -1.444 68.337 1.00 68.06 170 VAL A N 1
ATOM 1359 C CA . VAL A 1 170 ? -29.031 -0.544 68.870 1.00 68.06 170 VAL A CA 1
ATOM 1360 C C . VAL A 1 170 ? -29.622 0.240 67.704 1.00 68.06 170 VAL A C 1
ATOM 1362 O O . VAL A 1 170 ? -28.889 0.719 66.844 1.00 68.06 170 VAL A O 1
ATOM 1365 N N . GLY A 1 171 ? -30.944 0.364 67.643 1.00 75.94 171 GLY A N 1
ATOM 1366 C CA . GLY A 1 171 ? -31.620 1.062 66.545 1.00 75.94 171 GLY A CA 1
ATOM 1367 C C . GLY A 1 171 ? -32.964 1.637 66.963 1.00 75.94 171 GLY A C 1
ATOM 1368 O O . GLY A 1 171 ? -33.377 1.485 68.105 1.00 75.94 171 GLY A O 1
ATOM 1369 N N . LYS A 1 172 ? -33.677 2.297 66.048 1.00 83.44 172 LYS A N 1
ATOM 1370 C CA . LYS A 1 172 ? -35.082 2.685 66.251 1.00 83.44 172 LYS A CA 1
ATOM 1371 C C . LYS A 1 172 ? -35.965 1.885 65.308 1.00 83.44 172 LYS A C 1
ATOM 1373 O O . LYS A 1 172 ? -35.629 1.711 64.140 1.00 83.44 172 LYS A O 1
ATOM 1378 N N . CYS A 1 173 ? -37.104 1.419 65.802 1.00 84.50 173 CYS A N 1
ATOM 1379 C CA . CYS A 1 173 ? -38.084 0.732 64.975 1.00 84.50 173 CYS A CA 1
ATOM 1380 C C . CYS A 1 173 ? -38.632 1.674 63.893 1.00 84.50 173 CYS A C 1
ATOM 1382 O O . CYS A 1 173 ? -39.059 2.787 64.198 1.00 84.50 173 CYS A O 1
ATOM 1384 N N . LYS A 1 174 ? -38.696 1.217 62.638 1.00 82.81 174 LYS A N 1
ATOM 1385 C CA . LYS A 1 174 ? -39.201 2.000 61.496 1.00 82.81 174 LYS A CA 1
ATOM 1386 C C . LYS A 1 174 ? -40.647 2.469 61.693 1.00 82.81 174 LYS A C 1
ATOM 1388 O O . LYS A 1 174 ? -41.001 3.553 61.241 1.00 82.81 174 LYS A O 1
ATOM 1393 N N . TYR A 1 175 ? -41.455 1.661 62.379 1.00 85.00 175 TYR A N 1
ATOM 1394 C CA . TYR A 1 175 ? -42.891 1.890 62.556 1.00 85.00 175 TYR A CA 1
ATOM 1395 C C . TYR A 1 175 ? -43.226 2.654 63.845 1.00 85.00 175 TYR A C 1
ATOM 1397 O O . TYR A 1 175 ? -43.741 3.763 63.772 1.00 85.00 175 TYR A O 1
ATOM 1405 N N . CYS A 1 176 ? -42.890 2.118 65.025 1.00 88.06 176 CYS A N 1
ATOM 1406 C CA . CYS A 1 176 ? -43.215 2.768 66.304 1.00 88.06 176 CYS A CA 1
ATOM 1407 C C . CYS A 1 176 ? -42.143 3.740 66.833 1.00 88.06 176 CYS A C 1
ATOM 1409 O O . CYS A 1 176 ? -42.335 4.341 67.886 1.00 88.06 176 CYS A O 1
ATOM 1411 N N . ARG A 1 177 ? -40.997 3.879 66.146 1.00 86.00 177 ARG A N 1
ATOM 1412 C CA . ARG A 1 177 ? -39.846 4.736 66.516 1.00 86.00 177 ARG A CA 1
ATOM 1413 C C . ARG A 1 177 ? -39.229 4.509 67.904 1.00 86.00 177 ARG A C 1
ATOM 1415 O O . ARG A 1 177 ? -38.297 5.227 68.265 1.00 86.00 177 ARG A O 1
ATOM 1422 N N . GLN A 1 178 ? -39.671 3.494 68.644 1.00 84.31 178 GLN A N 1
ATOM 1423 C CA . GLN A 1 178 ? -39.059 3.069 69.905 1.00 84.31 178 GLN A CA 1
ATOM 1424 C C . GLN A 1 178 ? -37.706 2.394 69.672 1.00 84.31 178 GLN A C 1
ATOM 1426 O O . GLN A 1 178 ? -37.445 1.850 68.594 1.00 84.31 178 GLN A O 1
ATOM 1431 N N . TYR A 1 179 ? -36.847 2.441 70.690 1.00 82.31 179 TYR A N 1
ATOM 1432 C CA . TYR A 1 179 ? -35.518 1.847 70.629 1.00 82.31 179 TYR A CA 1
ATOM 1433 C C . TYR A 1 179 ? -35.595 0.315 70.577 1.00 82.31 179 TYR A C 1
ATOM 1435 O O . TYR A 1 179 ? -36.318 -0.321 71.340 1.00 82.31 179 TYR A O 1
ATOM 1443 N N . LEU A 1 180 ? -34.843 -0.258 69.644 1.00 78.81 180 LEU A N 1
ATOM 1444 C CA . LEU A 1 180 ? -34.573 -1.679 69.500 1.00 78.81 180 LEU A CA 1
ATOM 1445 C C . LEU A 1 180 ? -33.278 -1.969 70.267 1.00 78.81 180 LEU A C 1
ATOM 1447 O O . LEU A 1 180 ? -32.261 -1.323 70.001 1.00 78.81 180 LEU A O 1
ATOM 1451 N N . GLN A 1 181 ? -33.354 -2.902 71.215 1.00 66.62 181 GLN A N 1
ATOM 1452 C CA . GLN A 1 181 ? -32.228 -3.476 71.957 1.00 66.62 181 GLN A CA 1
ATOM 1453 C C . GLN A 1 181 ? -32.067 -4.944 71.578 1.00 66.62 181 GLN A C 1
ATOM 1455 O O . GLN A 1 181 ? -33.120 -5.613 71.426 1.00 66.62 181 GLN A O 1
#